Protein AF-A0A954UNF7-F1 (afdb_monomer_lite)

Foldseek 3Di:
DDDLDPPDDPVSPVVVVVVQVVQVVVLQLVSNLVVADQQDWDDDPPDTAGGSVRSSVVSVD

Sequence (61 aa):
MTALKPPFTLETAIAKVRAAEDAWNSRDPHRVSLAYSEDSEWRNRDQFLRGRDKIREFLTR

Structure (mmCIF, N/CA/C/O backbone):
data_AF-A0A954UNF7-F1
#
_entry.id   AF-A0A954UNF7-F1
#
loop_
_atom_site.group_PDB
_atom_site.id
_atom_site.type_symbol
_atom_site.label_atom_id
_atom_site.label_alt_id
_atom_site.label_comp_id
_atom_site.label_asym_id
_atom_site.lab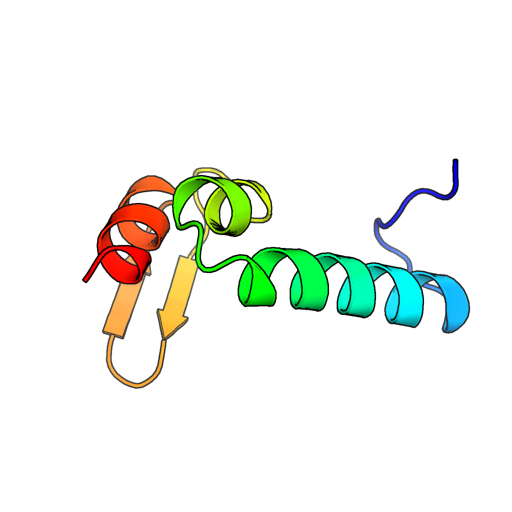el_entity_id
_atom_site.label_seq_id
_atom_site.pdbx_PDB_ins_code
_atom_site.Cartn_x
_atom_site.Cartn_y
_atom_site.Cartn_z
_atom_site.occupancy
_atom_site.B_iso_or_equiv
_atom_site.auth_seq_id
_atom_site.auth_comp_id
_atom_site.auth_asym_id
_atom_site.auth_atom_id
_atom_site.pdbx_PDB_model_num
ATOM 1 N N . MET A 1 1 ? 3.217 3.766 -20.653 1.00 54.38 1 MET A N 1
ATOM 2 C CA . MET A 1 1 ? 3.274 3.855 -19.177 1.00 54.38 1 MET A CA 1
ATOM 3 C C . MET A 1 1 ? 3.867 2.559 -18.653 1.00 54.38 1 MET A C 1
ATOM 5 O O . MET A 1 1 ? 3.365 1.501 -19.013 1.00 54.38 1 MET A O 1
ATOM 9 N N . THR A 1 2 ? 4.952 2.623 -17.885 1.00 63.56 2 THR A N 1
ATOM 10 C CA . THR A 1 2 ? 5.629 1.436 -17.341 1.00 63.56 2 THR A CA 1
ATOM 11 C C . THR A 1 2 ? 4.742 0.773 -16.293 1.00 63.56 2 THR A C 1
ATOM 13 O O . THR A 1 2 ? 4.269 1.428 -15.366 1.00 63.56 2 THR A O 1
ATOM 16 N N . ALA A 1 3 ? 4.471 -0.521 -16.447 1.00 82.19 3 ALA A N 1
ATOM 17 C CA . ALA A 1 3 ? 3.621 -1.243 -15.514 1.00 82.19 3 ALA A CA 1
ATOM 18 C C . ALA A 1 3 ? 4.380 -1.492 -14.197 1.00 82.19 3 ALA A C 1
ATOM 20 O O . ALA A 1 3 ? 5.334 -2.262 -14.170 1.00 82.19 3 ALA A O 1
ATOM 21 N N . LEU A 1 4 ? 3.945 -0.866 -13.097 1.00 93.00 4 LEU A N 1
ATOM 22 C CA . LEU A 1 4 ? 4.505 -1.070 -11.751 1.00 93.00 4 LEU A CA 1
ATOM 23 C C . LEU A 1 4 ? 3.946 -2.350 -11.106 1.00 93.00 4 LEU A C 1
ATOM 25 O O . LEU A 1 4 ? 3.315 -2.315 -10.042 1.00 93.00 4 LEU A O 1
ATOM 29 N N . LYS A 1 5 ? 4.143 -3.480 -11.788 1.00 93.31 5 LYS A N 1
ATOM 30 C CA . LYS 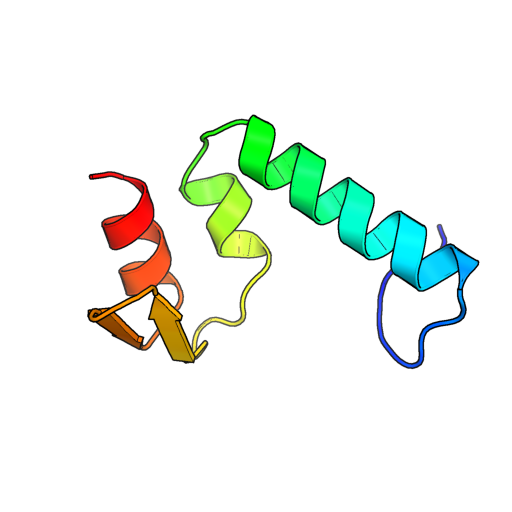A 1 5 ? 3.688 -4.810 -11.376 1.00 93.31 5 LYS A CA 1
ATOM 31 C C . LYS A 1 5 ? 4.817 -5.842 -11.519 1.00 93.31 5 LYS A C 1
ATOM 33 O O . LYS A 1 5 ? 5.704 -5.629 -12.342 1.00 93.31 5 LYS A O 1
ATOM 38 N N . PRO A 1 6 ? 4.783 -6.948 -10.757 1.00 95.62 6 PRO A N 1
ATOM 39 C CA . PRO A 1 6 ? 5.776 -8.011 -10.872 1.00 95.62 6 PRO A CA 1
ATOM 40 C C . PRO A 1 6 ? 5.773 -8.695 -12.256 1.00 95.62 6 PRO A C 1
ATOM 42 O O . PRO A 1 6 ? 4.727 -8.718 -12.915 1.00 95.62 6 PRO A O 1
ATOM 45 N N . PRO A 1 7 ? 6.894 -9.326 -12.660 1.00 96.50 7 PRO A N 1
ATOM 46 C CA . PRO A 1 7 ? 8.201 -9.289 -11.995 1.00 96.50 7 PRO A CA 1
ATOM 47 C C . PRO A 1 7 ? 8.885 -7.921 -12.160 1.00 96.50 7 PRO A C 1
ATOM 49 O O . PRO A 1 7 ? 8.780 -7.289 -13.207 1.00 96.50 7 PRO A O 1
ATOM 52 N N . PHE A 1 8 ? 9.582 -7.461 -11.118 1.00 96.62 8 PHE A N 1
ATOM 53 C CA . PHE A 1 8 ? 10.231 -6.148 -11.115 1.00 96.62 8 PHE A CA 1
ATOM 54 C C . PHE A 1 8 ? 11.687 -6.216 -11.598 1.00 96.62 8 PHE A C 1
ATOM 56 O O . PHE A 1 8 ? 12.436 -7.115 -11.221 1.00 96.62 8 PHE A O 1
ATOM 63 N N . THR A 1 9 ? 12.109 -5.208 -12.360 1.00 96.50 9 THR A N 1
ATOM 64 C CA . THR A 1 9 ? 13.513 -4.774 -12.482 1.00 96.50 9 THR A CA 1
ATOM 65 C C . THR A 1 9 ? 13.861 -3.772 -11.375 1.00 96.50 9 THR A C 1
ATOM 67 O O . THR A 1 9 ? 12.955 -3.216 -10.750 1.00 96.50 9 THR A O 1
ATOM 70 N N . LEU A 1 10 ? 15.151 -3.466 -11.174 1.00 97.56 10 LEU A N 1
ATOM 71 C CA . LEU A 1 10 ? 15.588 -2.423 -10.232 1.00 97.56 10 LEU A CA 1
ATOM 72 C C . LEU A 1 10 ? 14.869 -1.085 -10.476 1.00 97.56 10 LEU A C 1
ATOM 74 O O . LEU A 1 10 ? 14.335 -0.490 -9.544 1.00 97.56 10 LEU A O 1
ATOM 78 N N . GLU A 1 11 ? 14.796 -0.652 -11.733 1.00 96.81 11 GLU A N 1
ATOM 79 C CA . GLU A 1 11 ? 14.115 0.585 -12.124 1.00 96.81 11 GLU A CA 1
ATOM 80 C C . GLU A 1 11 ? 12.627 0.560 -11.740 1.00 96.81 11 GLU A C 1
ATOM 82 O O . GLU A 1 11 ? 12.131 1.466 -11.069 1.00 96.81 11 GLU A O 1
ATOM 87 N N . THR A 1 12 ? 11.910 -0.511 -12.099 1.00 97.06 12 THR A N 1
ATOM 88 C CA . THR A 1 12 ? 10.471 -0.619 -11.795 1.00 97.06 12 THR A CA 1
ATOM 89 C C . THR A 1 12 ? 10.189 -0.795 -10.302 1.00 97.06 12 THR A C 1
ATOM 91 O O . THR A 1 12 ? 9.154 -0.328 -9.827 1.00 97.06 12 THR A O 1
ATOM 94 N N . ALA A 1 13 ? 11.104 -1.410 -9.545 1.00 97.19 13 ALA A N 1
ATOM 95 C CA . ALA A 1 13 ? 11.015 -1.518 -8.094 1.00 97.19 13 ALA A CA 1
ATOM 96 C C . ALA A 1 13 ? 11.189 -0.147 -7.426 1.00 97.19 13 ALA A C 1
ATOM 98 O O . ALA A 1 13 ? 10.371 0.222 -6.584 1.00 97.19 13 ALA A O 1
ATOM 99 N N . ILE A 1 14 ? 12.186 0.644 -7.848 1.00 97.75 14 ILE A N 1
ATOM 100 C CA . ILE A 1 14 ? 12.386 2.023 -7.368 1.00 97.75 14 ILE A CA 1
ATOM 101 C C . ILE A 1 14 ? 11.140 2.865 -7.656 1.00 97.75 14 ILE A C 1
ATOM 103 O O . ILE A 1 14 ? 10.628 3.538 -6.761 1.00 97.75 14 ILE A O 1
ATOM 107 N N . ALA A 1 15 ? 10.606 2.783 -8.877 1.00 97.00 15 ALA A N 1
ATOM 108 C CA . ALA A 1 15 ? 9.399 3.510 -9.252 1.00 97.00 15 ALA A CA 1
ATOM 109 C C . ALA A 1 15 ? 8.167 3.058 -8.443 1.00 97.00 15 ALA A C 1
ATOM 111 O O . ALA A 1 15 ? 7.373 3.895 -8.009 1.00 97.00 15 ALA A O 1
ATOM 112 N N . LYS A 1 16 ? 8.021 1.751 -8.174 1.00 97.06 16 LYS A N 1
ATOM 113 C CA . LYS A 1 16 ? 6.943 1.209 -7.329 1.00 97.06 16 LYS A CA 1
ATOM 114 C C . LYS A 1 16 ? 7.028 1.731 -5.897 1.00 97.06 16 LYS A C 1
ATOM 116 O O . LYS A 1 16 ? 5.998 2.112 -5.341 1.00 97.06 16 LYS A O 1
ATOM 121 N N . VAL A 1 17 ? 8.228 1.757 -5.316 1.00 97.56 17 VAL A N 1
ATOM 122 C CA . VAL A 1 17 ? 8.454 2.258 -3.954 1.00 97.56 17 VAL A CA 1
ATOM 123 C C . VAL A 1 17 ? 8.206 3.762 -3.881 1.00 97.56 17 VAL A C 1
ATOM 125 O O . VAL A 1 17 ? 7.503 4.192 -2.973 1.00 97.56 17 VAL A O 1
ATOM 128 N N . ARG A 1 18 ? 8.684 4.554 -4.853 1.00 98.00 18 ARG A N 1
ATOM 129 C CA . ARG A 1 18 ? 8.429 6.005 -4.889 1.00 98.00 18 ARG A CA 1
ATOM 130 C C . ARG A 1 18 ? 6.935 6.318 -4.956 1.00 98.00 18 ARG A C 1
ATOM 132 O O . ARG A 1 18 ? 6.453 7.116 -4.167 1.00 98.00 18 ARG A O 1
ATOM 139 N N . ALA A 1 19 ? 6.187 5.629 -5.819 1.00 96.88 19 ALA A N 1
ATOM 140 C CA . ALA A 1 19 ? 4.739 5.814 -5.914 1.00 96.88 19 ALA A CA 1
ATOM 141 C C . ALA A 1 19 ? 4.004 5.460 -4.606 1.00 96.88 19 ALA A C 1
ATOM 143 O O . ALA A 1 19 ? 3.020 6.112 -4.254 1.00 96.88 19 ALA A O 1
ATOM 144 N N . ALA A 1 20 ? 4.474 4.437 -3.881 1.00 97.62 20 ALA A N 1
ATOM 145 C CA . ALA A 1 20 ? 3.957 4.129 -2.552 1.00 97.62 20 ALA A CA 1
ATOM 146 C C . ALA A 1 20 ? 4.309 5.247 -1.557 1.00 97.62 20 ALA A C 1
ATOM 148 O O . ALA A 1 20 ? 3.416 5.741 -0.878 1.00 97.62 20 ALA A O 1
ATOM 149 N N . GLU A 1 21 ? 5.567 5.690 -1.509 1.00 98.56 21 GLU A N 1
ATOM 150 C CA . GLU A 1 21 ? 6.020 6.791 -0.647 1.00 98.56 21 GLU A CA 1
ATOM 151 C C . GLU A 1 21 ? 5.183 8.065 -0.859 1.00 98.56 21 GLU A C 1
ATOM 153 O O . GLU A 1 21 ? 4.676 8.632 0.107 1.00 98.56 21 GLU A O 1
ATOM 158 N N . ASP A 1 22 ? 4.935 8.456 -2.112 1.00 98.38 22 ASP A N 1
ATOM 159 C CA . ASP A 1 22 ? 4.100 9.611 -2.463 1.00 98.38 22 ASP A CA 1
ATOM 160 C C . ASP A 1 22 ? 2.654 9.456 -1.962 1.00 98.38 22 ASP A C 1
ATOM 162 O O . ASP A 1 22 ? 2.038 10.413 -1.482 1.00 98.38 22 ASP A O 1
ATOM 166 N N . ALA A 1 23 ? 2.091 8.246 -2.058 1.00 97.75 23 ALA A N 1
ATOM 167 C CA . ALA A 1 23 ? 0.764 7.957 -1.526 1.00 97.75 23 ALA A CA 1
ATOM 168 C C . ALA A 1 23 ? 0.741 8.058 0.007 1.00 97.75 23 ALA A C 1
ATOM 170 O O . ALA A 1 23 ? -0.164 8.687 0.551 1.00 97.75 23 ALA A O 1
ATOM 171 N N . TRP A 1 24 ? 1.740 7.516 0.705 1.00 98.38 24 TRP A N 1
ATOM 172 C CA . TRP A 1 24 ? 1.840 7.604 2.166 1.00 98.38 24 TRP A CA 1
ATOM 173 C C . TRP A 1 24 ? 2.063 9.046 2.653 1.00 98.38 24 TRP A C 1
ATOM 175 O O . TRP A 1 24 ? 1.408 9.475 3.604 1.00 98.38 24 TRP A O 1
ATOM 185 N N . ASN A 1 25 ? 2.888 9.836 1.959 1.00 98.50 25 ASN A N 1
ATOM 186 C CA . ASN A 1 25 ? 3.133 11.251 2.273 1.00 98.50 25 ASN A CA 1
ATOM 187 C C . ASN A 1 25 ? 1.879 12.130 2.145 1.00 98.50 25 ASN A C 1
ATOM 189 O O . ASN A 1 25 ? 1.776 13.160 2.814 1.00 98.50 25 ASN A O 1
ATOM 193 N N . SER A 1 26 ? 0.900 11.721 1.330 1.00 98.12 26 SER A N 1
ATOM 194 C CA . SER A 1 26 ? -0.381 12.431 1.234 1.00 98.12 26 SER A CA 1
ATOM 195 C C . SER A 1 26 ? -1.171 12.428 2.545 1.00 98.12 26 SER A C 1
ATOM 197 O O . SER A 1 26 ? -1.994 13.318 2.748 1.00 98.12 26 SER A O 1
ATOM 199 N N . ARG A 1 27 ? -0.915 11.451 3.434 1.00 97.69 27 ARG A N 1
ATOM 200 C CA . ARG A 1 27 ? -1.689 11.205 4.662 1.00 97.69 27 ARG A CA 1
ATOM 201 C C . ARG A 1 27 ? -3.196 11.047 4.403 1.00 97.69 27 ARG A C 1
ATOM 203 O O . ARG A 1 27 ? -3.992 11.296 5.298 1.00 97.69 27 ARG A O 1
ATOM 210 N N . ASP A 1 28 ? -3.580 10.635 3.194 1.00 98.44 28 ASP A N 1
ATOM 211 C CA . ASP A 1 28 ? -4.958 10.325 2.815 1.00 98.44 28 ASP A CA 1
ATOM 212 C C . ASP A 1 28 ? -5.204 8.807 2.960 1.00 98.44 28 ASP A C 1
ATOM 214 O O . ASP A 1 28 ? -4.701 8.019 2.144 1.00 98.44 28 ASP A O 1
ATOM 218 N N . PRO A 1 29 ? -5.988 8.368 3.967 1.00 98.31 29 PRO A N 1
ATOM 219 C CA . PRO A 1 29 ? -6.284 6.954 4.199 1.00 98.31 29 PRO A CA 1
ATOM 220 C C . PRO A 1 29 ? -6.937 6.266 2.998 1.00 98.31 29 PRO A C 1
ATOM 222 O O . PRO A 1 29 ? -6.657 5.096 2.721 1.00 98.31 29 PRO A O 1
ATOM 225 N N . HIS A 1 30 ? -7.797 6.980 2.265 1.00 98.06 30 HIS A N 1
ATOM 226 C CA . HIS A 1 30 ? -8.468 6.440 1.092 1.00 98.06 30 HIS A CA 1
ATOM 227 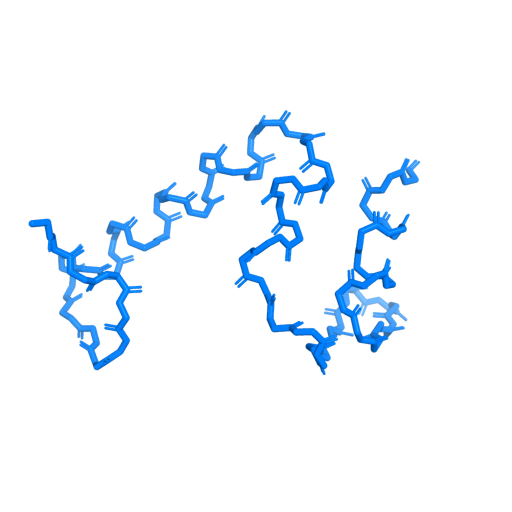C C . HIS A 1 30 ? -7.441 6.175 -0.009 1.00 98.06 30 HIS A C 1
ATOM 229 O O . HIS A 1 30 ? -7.336 5.043 -0.486 1.00 98.06 30 HIS A O 1
ATOM 235 N N . ARG A 1 31 ? -6.615 7.174 -0.340 1.00 98.12 31 ARG A N 1
ATOM 236 C CA . ARG A 1 31 ? -5.555 7.047 -1.352 1.00 98.12 31 ARG A CA 1
ATOM 237 C C . ARG A 1 31 ? -4.561 5.932 -1.028 1.00 98.12 31 ARG A C 1
ATOM 239 O O . ARG A 1 31 ? -4.219 5.164 -1.925 1.00 98.12 31 ARG A O 1
ATOM 246 N N . VAL A 1 32 ? -4.116 5.817 0.225 1.00 98.44 32 VAL A N 1
ATOM 247 C CA . VAL A 1 32 ? -3.177 4.761 0.646 1.00 98.44 32 VAL A CA 1
ATOM 248 C C . VAL A 1 32 ? -3.818 3.376 0.523 1.00 98.44 32 VAL A C 1
ATOM 250 O O . VAL A 1 32 ? -3.202 2.459 -0.020 1.00 98.44 32 VAL A O 1
ATOM 253 N N . SER A 1 33 ? -5.069 3.217 0.966 1.00 98.06 33 SER A N 1
ATOM 254 C CA . SER A 1 33 ? -5.751 1.914 0.979 1.00 98.06 33 SER A CA 1
ATOM 255 C C . SER A 1 33 ? -5.960 1.306 -0.418 1.00 98.06 33 SER A C 1
ATOM 257 O O . SER A 1 33 ? -5.941 0.083 -0.562 1.00 98.06 33 SER A O 1
ATOM 259 N N . LEU A 1 34 ? -6.078 2.129 -1.468 1.00 97.69 34 LEU A N 1
ATOM 260 C CA . LEU A 1 34 ? -6.264 1.664 -2.850 1.00 97.69 34 LEU A CA 1
ATOM 261 C C . LEU A 1 34 ? -5.072 0.865 -3.404 1.00 97.69 34 LEU A C 1
ATOM 263 O O . LEU A 1 34 ? -5.231 0.144 -4.388 1.00 97.69 34 LEU A O 1
ATOM 267 N N . ALA A 1 35 ? -3.891 0.952 -2.784 1.00 96.69 35 ALA A N 1
ATOM 268 C CA . ALA A 1 35 ? -2.720 0.172 -3.189 1.00 96.69 35 ALA A CA 1
ATOM 269 C C . ALA A 1 35 ? -2.780 -1.313 -2.770 1.00 96.69 35 ALA A C 1
ATOM 271 O O . ALA A 1 35 ? -1.947 -2.105 -3.216 1.00 96.69 35 ALA A O 1
ATOM 272 N N . TYR A 1 36 ? -3.743 -1.687 -1.928 1.00 97.75 36 TYR A N 1
ATOM 273 C CA . TYR A 1 36 ? -3.882 -3.013 -1.323 1.00 97.75 36 TYR A CA 1
ATOM 274 C C . TYR A 1 36 ? -5.120 -3.713 -1.883 1.00 97.75 36 TYR A C 1
ATOM 276 O O . TYR A 1 36 ? -6.082 -3.037 -2.228 1.00 97.75 36 TYR A O 1
ATOM 284 N N . SER A 1 37 ? -5.126 -5.040 -2.018 1.00 98.06 37 SER A N 1
ATOM 285 C CA . SER A 1 37 ? -6.309 -5.799 -2.456 1.00 98.06 37 SER A CA 1
ATOM 286 C C . SER A 1 37 ? -7.465 -5.696 -1.451 1.00 98.06 37 SER A C 1
ATOM 288 O O . SER A 1 37 ? -7.260 -5.350 -0.287 1.00 98.06 37 SER A O 1
ATOM 290 N N . GLU A 1 38 ? -8.691 -5.987 -1.889 1.00 98.44 38 GLU A N 1
ATOM 291 C CA . GLU A 1 38 ? -9.882 -5.939 -1.024 1.00 98.44 38 GLU A CA 1
ATOM 292 C C . GLU A 1 38 ? -9.786 -6.901 0.167 1.00 98.44 38 GLU A C 1
ATOM 294 O O . GLU A 1 38 ? -10.255 -6.571 1.253 1.00 98.44 38 GLU A O 1
ATOM 299 N N . ASP A 1 39 ? -9.094 -8.024 -0.016 1.00 98.25 39 ASP A N 1
ATOM 300 C CA . ASP A 1 39 ? -8.841 -9.093 0.952 1.00 98.25 39 ASP A CA 1
ATOM 301 C C . ASP A 1 39 ? -7.464 -9.001 1.638 1.00 98.25 39 ASP A C 1
ATOM 303 O O . ASP A 1 39 ? -7.047 -9.946 2.303 1.00 98.25 39 ASP A O 1
ATOM 307 N N . SER A 1 40 ? -6.747 -7.878 1.499 1.00 98.25 40 SER A N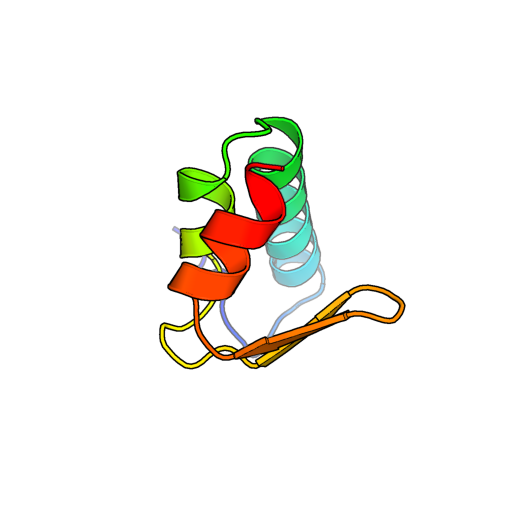 1
ATOM 308 C CA . SER A 1 40 ? -5.386 -7.731 2.029 1.00 98.25 40 SER A CA 1
ATOM 309 C C . SER A 1 40 ? -5.282 -8.022 3.524 1.00 98.25 40 SER A C 1
ATOM 311 O O . SER A 1 40 ? -6.062 -7.521 4.334 1.00 98.25 40 SER A O 1
ATOM 313 N N . GLU A 1 41 ? -4.250 -8.775 3.889 1.00 98.62 41 GLU A N 1
ATOM 314 C CA . GLU A 1 41 ? -3.931 -9.118 5.271 1.00 98.62 41 GLU A CA 1
ATOM 315 C C . GLU A 1 41 ? -2.700 -8.323 5.717 1.00 98.62 41 GLU A C 1
ATOM 317 O O . GLU A 1 41 ? -1.631 -8.398 5.108 1.00 98.62 41 GLU A O 1
ATOM 322 N N . TRP 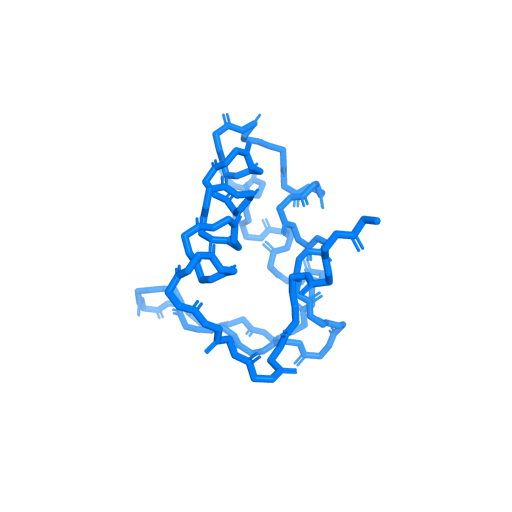A 1 42 ? -2.856 -7.514 6.766 1.00 98.50 42 TRP A N 1
ATOM 323 C CA . TRP A 1 42 ? -1.782 -6.711 7.344 1.00 98.50 42 TRP A CA 1
ATOM 324 C C . TRP A 1 42 ? -1.466 -7.152 8.758 1.00 98.50 42 TRP A C 1
ATOM 326 O O . TRP A 1 42 ? -2.352 -7.410 9.573 1.00 98.50 42 TRP A O 1
ATOM 336 N N . ARG A 1 43 ? -0.177 -7.069 9.075 1.00 98.56 43 ARG A N 1
ATOM 337 C CA . ARG A 1 43 ? 0.304 -6.898 10.439 1.00 98.56 43 ARG A CA 1
ATOM 338 C C . ARG A 1 43 ? 1.008 -5.550 10.527 1.00 98.56 43 ARG A C 1
ATOM 340 O O . ARG A 1 43 ? 2.083 -5.382 9.955 1.00 98.56 43 ARG A O 1
ATOM 347 N N . ASN A 1 44 ? 0.414 -4.597 11.236 1.00 97.88 44 ASN A N 1
ATOM 348 C CA . ASN A 1 44 ? 1.058 -3.332 11.574 1.00 97.88 44 ASN A CA 1
ATOM 349 C C . ASN A 1 44 ? 1.442 -3.371 13.055 1.00 97.88 44 ASN A C 1
ATOM 351 O O . ASN A 1 44 ? 0.575 -3.301 13.920 1.00 97.88 44 ASN A O 1
ATOM 355 N N . ARG A 1 45 ? 2.742 -3.520 13.340 1.00 97.12 45 ARG A N 1
ATOM 356 C CA . ARG A 1 45 ? 3.273 -3.705 14.703 1.00 97.12 45 ARG A CA 1
ATOM 357 C C . ARG A 1 45 ? 2.615 -4.904 15.413 1.00 97.12 45 ARG A C 1
ATOM 359 O O . ARG A 1 45 ? 2.900 -6.047 15.044 1.00 97.12 45 ARG A O 1
ATOM 366 N N . ASP A 1 46 ? 1.783 -4.640 16.413 1.00 97.81 46 ASP A N 1
ATOM 367 C CA . ASP A 1 46 ? 1.015 -5.576 17.241 1.00 97.81 46 ASP A CA 1
ATOM 368 C C . ASP A 1 46 ? -0.452 -5.723 16.790 1.00 97.81 46 ASP A C 1
ATOM 370 O O . ASP A 1 46 ? -1.194 -6.523 17.356 1.00 97.81 46 ASP A O 1
ATOM 374 N N . GLN A 1 47 ? -0.870 -4.996 15.749 1.00 97.94 47 GLN A N 1
ATOM 375 C CA . GLN A 1 47 ? -2.228 -5.030 15.212 1.00 97.94 47 GLN A CA 1
ATOM 376 C C . GLN A 1 47 ? -2.313 -5.855 13.930 1.00 97.94 47 GLN A C 1
ATOM 378 O O . GLN A 1 47 ? -1.463 -5.761 13.040 1.00 97.94 47 GLN A O 1
ATOM 383 N N . PHE A 1 48 ? -3.390 -6.627 13.816 1.00 98.31 48 PHE A N 1
ATOM 384 C CA . PHE A 1 48 ? -3.700 -7.451 12.654 1.00 98.31 48 PHE A CA 1
ATOM 385 C C . PHE A 1 48 ? -4.986 -6.943 12.007 1.00 98.31 48 PHE A C 1
ATOM 387 O O . PHE A 1 48 ? -5.983 -6.717 12.693 1.00 98.31 48 PHE A O 1
ATOM 394 N N . LEU A 1 49 ? -4.960 -6.748 10.690 1.00 98.31 49 LEU A N 1
ATOM 395 C CA . LEU A 1 49 ? -6.076 -6.207 9.917 1.00 98.31 49 LEU A CA 1
ATOM 396 C C . LEU A 1 49 ? -6.353 -7.134 8.740 1.00 98.31 49 LEU A C 1
ATOM 398 O O . LEU A 1 49 ? -5.425 -7.571 8.059 1.00 98.31 49 LEU A O 1
ATOM 402 N N . ARG A 1 50 ? -7.633 -7.399 8.486 1.00 98.44 50 ARG A N 1
ATOM 403 C CA . ARG A 1 50 ? -8.081 -8.187 7.341 1.00 98.44 50 ARG A CA 1
ATOM 404 C C . ARG A 1 50 ? -9.059 -7.370 6.514 1.00 98.44 50 ARG A C 1
ATOM 406 O O . ARG A 1 50 ? -10.115 -6.979 7.008 1.00 98.44 50 ARG A O 1
ATOM 413 N N . GLY A 1 51 ? -8.679 -7.124 5.271 1.00 98.44 51 GLY A N 1
ATOM 414 C CA . GLY A 1 51 ? -9.439 -6.379 4.283 1.00 98.44 51 GLY A CA 1
ATOM 415 C C . GLY A 1 51 ? -9.070 -4.898 4.186 1.00 98.44 51 GLY A C 1
ATOM 416 O O . GLY A 1 51 ? -8.694 -4.248 5.169 1.00 98.44 51 GLY A O 1
ATOM 417 N N . ARG A 1 52 ? -9.218 -4.346 2.975 1.00 98.62 52 ARG A N 1
ATOM 418 C CA . ARG A 1 52 ? -8.895 -2.942 2.658 1.00 98.62 52 ARG A CA 1
ATOM 419 C C . ARG A 1 52 ? -9.662 -1.950 3.532 1.00 98.62 52 ARG A C 1
ATOM 421 O O . ARG A 1 52 ? -9.091 -0.947 3.954 1.00 98.62 52 ARG A O 1
ATOM 428 N N . ASP A 1 53 ? -10.925 -2.233 3.838 1.00 98.31 53 ASP A N 1
ATOM 429 C CA . ASP A 1 53 ? -11.739 -1.355 4.683 1.00 98.31 53 ASP A CA 1
ATOM 430 C C . ASP A 1 53 ? -11.159 -1.231 6.098 1.00 98.31 53 ASP A C 1
ATOM 432 O O . ASP A 1 53 ? -11.065 -0.123 6.624 1.00 98.31 53 ASP A O 1
ATOM 436 N N . LYS A 1 54 ? -10.660 -2.333 6.677 1.00 98.44 54 LYS A N 1
ATOM 437 C CA . LYS A 1 54 ? -9.996 -2.319 7.991 1.00 98.44 54 LYS A CA 1
ATOM 438 C C . LYS A 1 54 ? -8.664 -1.581 7.960 1.00 98.44 54 LYS A C 1
ATOM 440 O O . LYS A 1 54 ? -8.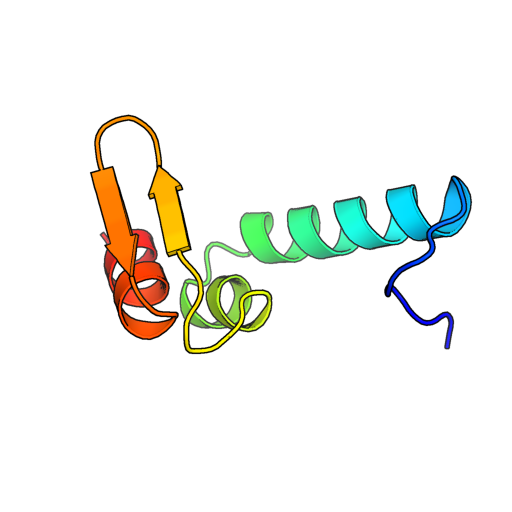331 -0.891 8.921 1.00 98.44 54 LYS A O 1
ATOM 445 N N . ILE A 1 55 ? -7.936 -1.668 6.849 1.00 98.56 55 ILE A N 1
ATOM 446 C CA . ILE A 1 55 ? -6.730 -0.866 6.611 1.00 98.56 55 ILE A CA 1
ATOM 447 C C . ILE A 1 55 ? -7.077 0.630 6.556 1.00 98.56 55 ILE A C 1
ATOM 449 O O . ILE A 1 55 ? -6.438 1.427 7.238 1.00 98.56 55 ILE A O 1
ATOM 453 N N . ARG A 1 56 ? -8.112 1.027 5.805 1.00 98.38 56 ARG A N 1
ATOM 454 C CA . ARG A 1 56 ? -8.552 2.431 5.710 1.00 98.38 56 ARG A CA 1
ATOM 455 C C . ARG A 1 56 ? -9.010 2.983 7.063 1.00 98.38 56 ARG A C 1
ATOM 457 O O . ARG A 1 56 ? -8.619 4.090 7.426 1.00 98.38 56 ARG A O 1
ATOM 464 N N . GLU A 1 57 ? -9.796 2.213 7.818 1.00 98.25 57 GLU A N 1
ATOM 465 C CA . GLU A 1 57 ? -10.207 2.564 9.186 1.00 98.25 57 GLU A CA 1
ATOM 466 C C . GLU A 1 57 ? -8.994 2.757 10.105 1.00 98.25 57 GLU A C 1
ATOM 468 O O . GLU A 1 57 ? -8.944 3.730 10.852 1.00 98.25 57 GLU A O 1
ATOM 473 N N . PHE A 1 58 ? -8.008 1.855 10.045 1.00 98.25 58 PHE A N 1
ATOM 474 C CA . PHE A 1 58 ? -6.780 1.949 10.839 1.00 98.25 58 PHE A CA 1
ATOM 475 C C . PHE A 1 58 ? -5.986 3.223 10.531 1.00 98.25 58 PHE A C 1
ATOM 477 O O . PHE A 1 58 ? -5.544 3.895 11.455 1.00 98.25 58 PHE A O 1
ATOM 484 N N . LEU A 1 59 ? -5.852 3.579 9.251 1.00 98.00 59 LEU A N 1
ATOM 485 C CA . LEU A 1 59 ? -5.102 4.757 8.802 1.00 98.00 59 LEU A CA 1
ATOM 486 C C . LEU A 1 59 ? -5.787 6.097 9.124 1.00 98.00 59 LEU A C 1
ATOM 488 O O . LEU A 1 59 ? -5.150 7.136 9.002 1.00 98.00 59 LEU A O 1
ATOM 492 N N . THR A 1 60 ? -7.072 6.084 9.488 1.00 97.38 60 THR A N 1
ATOM 493 C CA . THR A 1 60 ? -7.851 7.296 9.811 1.00 97.38 60 THR A CA 1
ATOM 494 C C . THR A 1 60 ? -7.736 7.703 11.287 1.00 97.38 60 THR A C 1
ATOM 496 O O . THR A 1 60 ? -8.134 8.807 11.651 1.00 97.38 60 THR A O 1
ATOM 499 N N . ARG A 1 61 ? -7.238 6.803 12.138 1.00 90.94 61 ARG A N 1
ATOM 500 C CA . ARG A 1 61 ? -7.059 7.028 13.579 1.00 90.94 61 ARG A CA 1
ATOM 501 C C . ARG A 1 61 ? -5.874 7.945 13.852 1.00 90.94 61 ARG A C 1
ATOM 503 O O . ARG A 1 61 ? -5.995 8.738 14.808 1.00 90.94 61 ARG A O 1
#

Radius of gyration: 12.8 Å; chains: 1; bounding box: 27×22×36 Å

Secondary structure (DSSP, 8-state):
-----SSPPHHHHHHHHHHHHHHHHTT-HHHHHTTS-TT-EEEETTEEEESHHHHHHHHT-

pLDDT: mean 96.05, std 7.28, range [54.38, 98.62]